Protein AF-A0A378TSX7-F1 (afdb_monomer)

Organism: Moraxella lacunata (NCBI:txid477)

pLDDT: mean 91.49, std 8.48, range [46.19, 98.25]

Mean predicted aligned error: 4.02 Å

Foldseek 3Di:
DVLVVLLVVLVVLLVLFLAQPQPVHPDDFPQDLADEDDQVCLVCQQPDPQQVVLLVVLLVQQLVCCCVPPVVVSVCLVVLLVVLVVCVVVCLVVNQVSCVVVVHDNCLSVVVSSLSSSVSSSSSVVVDPGQCVSVSCSSRRSRNWRFRHFDDPPDSRRTHTYID

Structure (mmCIF, N/CA/C/O backbone):
data_AF-A0A378TSX7-F1
#
_entry.id   AF-A0A378TSX7-F1
#
loop_
_atom_site.group_PDB
_atom_site.id
_atom_site.type_symbol
_atom_site.label_atom_id
_atom_site.label_alt_id
_atom_site.label_comp_id
_atom_site.label_asym_id
_atom_site.label_entity_id
_atom_site.label_seq_id
_atom_site.pdbx_PDB_ins_code
_atom_site.Cartn_x
_atom_site.Cartn_y
_atom_site.Cartn_z
_atom_site.occupancy
_atom_site.B_iso_or_equiv
_atom_site.auth_seq_id
_atom_site.auth_comp_id
_atom_site.auth_asym_id
_atom_site.auth_atom_id
_atom_site.pdbx_PDB_model_num
ATOM 1 N N . MET A 1 1 ? -6.379 -5.421 25.976 1.00 46.19 1 MET A N 1
ATOM 2 C CA . MET A 1 1 ? -5.853 -6.709 25.459 1.00 46.19 1 MET A CA 1
ATOM 3 C C . MET A 1 1 ? -6.324 -7.044 24.040 1.00 46.19 1 MET A C 1
ATOM 5 O O . MET A 1 1 ? -5.485 -7.467 23.262 1.00 46.19 1 MET A O 1
ATOM 9 N N . GLN A 1 2 ? -7.597 -6.843 23.654 1.00 53.62 2 GLN A N 1
ATOM 10 C CA . GLN A 1 2 ? -8.052 -7.145 22.277 1.00 53.62 2 GLN A CA 1
ATOM 11 C C . GLN A 1 2 ? -7.382 -6.284 21.188 1.00 53.62 2 GLN A C 1
ATOM 13 O O . GLN A 1 2 ? -7.037 -6.818 20.140 1.00 53.62 2 GLN A O 1
ATOM 18 N N . ASN A 1 3 ? -7.139 -4.993 21.446 1.00 60.94 3 ASN A N 1
ATOM 19 C CA . ASN A 1 3 ? -6.567 -4.085 20.443 1.00 60.94 3 ASN A CA 1
ATOM 20 C C . ASN A 1 3 ? -5.101 -4.417 20.106 1.00 60.94 3 ASN A C 1
ATOM 22 O O . ASN A 1 3 ? -4.738 -4.514 18.945 1.00 60.94 3 ASN A O 1
ATOM 26 N N . THR A 1 4 ? -4.281 -4.719 21.117 1.00 63.66 4 THR A N 1
ATOM 27 C CA . THR A 1 4 ? -2.860 -5.069 20.940 1.00 63.66 4 THR A CA 1
ATOM 28 C C . THR A 1 4 ? -2.663 -6.334 20.101 1.00 63.66 4 THR A C 1
ATOM 30 O O . THR A 1 4 ? -1.772 -6.381 19.261 1.00 63.66 4 THR A O 1
ATOM 33 N N . LYS A 1 5 ? -3.516 -7.353 20.289 1.00 73.25 5 LYS A N 1
ATOM 34 C CA . LYS A 1 5 ? -3.454 -8.590 19.498 1.00 73.25 5 LYS A CA 1
ATOM 35 C C . LYS A 1 5 ? -3.846 -8.351 18.037 1.00 73.25 5 LYS A C 1
ATOM 37 O O . LYS A 1 5 ? -3.243 -8.937 17.150 1.00 73.25 5 LYS A O 1
ATOM 42 N N . LEU A 1 6 ? -4.833 -7.487 17.789 1.00 77.56 6 LEU A N 1
ATOM 43 C CA . LEU A 1 6 ? -5.222 -7.104 16.433 1.00 77.56 6 LEU A CA 1
ATOM 44 C C . LEU A 1 6 ? -4.101 -6.333 15.726 1.00 77.56 6 LEU A C 1
ATOM 46 O O . LEU A 1 6 ? -3.744 -6.695 14.612 1.00 77.56 6 LEU A O 1
ATOM 50 N N . CYS A 1 7 ? -3.518 -5.328 16.387 1.00 78.06 7 CYS A N 1
ATOM 51 C CA . CYS A 1 7 ? -2.396 -4.562 15.842 1.00 78.06 7 CYS A CA 1
ATOM 52 C C . CYS A 1 7 ? -1.207 -5.467 15.484 1.00 78.06 7 CYS A C 1
ATOM 54 O O . CYS A 1 7 ? -0.638 -5.319 14.407 1.00 78.06 7 CYS A O 1
ATOM 56 N N . GLN A 1 8 ? -0.884 -6.448 16.335 1.00 79.94 8 GLN A N 1
ATOM 57 C CA . GLN A 1 8 ? 0.177 -7.414 16.043 1.00 79.94 8 GLN A CA 1
ATOM 58 C C . GLN A 1 8 ? -0.141 -8.272 14.811 1.00 79.94 8 GLN A C 1
ATOM 60 O O . GLN A 1 8 ? 0.711 -8.420 13.942 1.00 79.94 8 GLN A O 1
ATOM 65 N N . ASN A 1 9 ? -1.374 -8.775 14.692 1.00 89.31 9 ASN A N 1
ATOM 66 C CA . ASN A 1 9 ? -1.771 -9.576 13.533 1.00 89.31 9 ASN A CA 1
ATOM 67 C C . ASN A 1 9 ? -1.617 -8.801 12.211 1.00 89.31 9 ASN A C 1
ATOM 69 O O . ASN A 1 9 ? -1.229 -9.388 11.208 1.00 89.31 9 ASN A O 1
ATOM 73 N N . ILE A 1 10 ? -1.893 -7.490 12.209 1.00 91.94 10 ILE A N 1
ATOM 74 C CA . ILE A 1 10 ? -1.730 -6.653 11.009 1.00 91.94 10 ILE A CA 1
ATOM 75 C C . ILE A 1 10 ? -0.258 -6.612 10.579 1.00 91.94 10 ILE A C 1
ATOM 77 O O . ILE A 1 10 ? 0.037 -6.759 9.394 1.00 91.94 10 ILE A O 1
ATOM 81 N N . PHE A 1 11 ? 0.671 -6.454 11.525 1.00 93.75 11 PHE A N 1
ATOM 82 C CA . PHE A 1 11 ? 2.103 -6.483 11.221 1.00 93.75 11 PHE A CA 1
ATOM 83 C C . PHE A 1 11 ? 2.562 -7.856 10.732 1.00 93.75 11 PHE A C 1
ATOM 85 O O . PHE A 1 11 ? 3.280 -7.928 9.737 1.00 93.75 11 PHE A O 1
ATOM 92 N N . ASP A 1 12 ? 2.098 -8.935 11.363 1.00 92.31 12 ASP A N 1
ATOM 93 C CA . ASP A 1 12 ? 2.403 -10.299 10.923 1.00 92.31 12 ASP A CA 1
ATOM 94 C C . ASP A 1 12 ? 1.924 -10.542 9.479 1.00 92.31 12 ASP A C 1
ATOM 96 O O . ASP A 1 12 ? 2.562 -11.274 8.722 1.00 92.31 12 ASP A O 1
ATOM 100 N N . ASP A 1 13 ? 0.806 -9.937 9.075 1.00 93.44 13 ASP A N 1
ATOM 101 C CA . ASP A 1 13 ? 0.291 -10.039 7.710 1.00 93.44 13 ASP A CA 1
ATOM 102 C C . ASP A 1 13 ? 1.100 -9.204 6.711 1.00 93.44 13 ASP A C 1
ATOM 104 O O . ASP A 1 13 ? 1.388 -9.695 5.618 1.00 93.44 13 ASP A O 1
ATOM 108 N N . ILE A 1 14 ? 1.546 -8.001 7.093 1.00 94.31 14 ILE A N 1
ATOM 109 C CA . ILE A 1 14 ? 2.460 -7.182 6.277 1.00 94.31 14 ILE A CA 1
ATOM 110 C C . ILE A 1 14 ? 3.795 -7.909 6.052 1.00 94.31 14 ILE A C 1
ATOM 112 O O . ILE A 1 14 ? 4.301 -7.932 4.931 1.00 94.31 14 ILE A O 1
ATOM 116 N N . GLN A 1 15 ? 4.347 -8.572 7.074 1.00 92.75 15 GLN A N 1
ATOM 117 C CA . GLN A 1 15 ? 5.618 -9.310 6.964 1.00 92.75 15 GLN A CA 1
ATOM 118 C C . GLN A 1 15 ? 5.578 -10.470 5.967 1.00 92.75 15 GLN A C 1
ATOM 120 O O . GLN A 1 15 ? 6.613 -10.856 5.426 1.00 92.75 15 GLN A O 1
ATOM 125 N N . LYS A 1 16 ? 4.398 -11.049 5.727 1.00 94.44 16 LYS A N 1
ATOM 126 C CA . LYS A 1 16 ? 4.227 -12.168 4.788 1.00 94.44 16 LYS A CA 1
ATOM 127 C C . LYS A 1 16 ? 4.156 -11.712 3.332 1.00 94.44 16 LYS A C 1
ATOM 129 O O . LYS A 1 16 ? 4.150 -12.565 2.441 1.00 94.44 16 LYS A O 1
ATOM 134 N N . ILE A 1 17 ? 4.057 -10.407 3.075 1.00 96.69 17 ILE A N 1
ATOM 135 C CA . ILE A 1 17 ? 3.932 -9.886 1.718 1.00 96.69 17 ILE A CA 1
ATOM 136 C C . ILE A 1 17 ? 5.213 -10.182 0.933 1.00 96.69 17 ILE A C 1
ATOM 138 O O . ILE A 1 17 ? 6.311 -9.751 1.280 1.00 96.69 17 ILE A O 1
ATOM 142 N N . ALA A 1 18 ? 5.057 -10.886 -0.187 1.00 96.00 18 ALA A N 1
ATOM 143 C CA . ALA A 1 18 ? 6.113 -11.062 -1.175 1.00 96.00 18 ALA A CA 1
ATOM 144 C C . ALA A 1 18 ? 6.119 -9.866 -2.140 1.00 96.00 18 ALA A C 1
ATOM 146 O O . ALA A 1 18 ? 5.664 -9.986 -3.283 1.00 96.00 18 ALA A O 1
ATOM 147 N N . PHE A 1 19 ? 6.590 -8.713 -1.654 1.00 97.19 19 PHE A N 1
ATOM 148 C CA . PHE A 1 19 ? 6.540 -7.437 -2.372 1.00 97.19 19 PHE A CA 1
ATOM 149 C C . PHE A 1 19 ? 7.065 -7.564 -3.804 1.00 97.19 19 PHE A C 1
ATOM 151 O O . PHE A 1 19 ? 8.127 -8.140 -4.043 1.00 97.19 19 PHE A O 1
ATOM 158 N N . PHE A 1 20 ? 6.286 -7.041 -4.754 1.00 97.31 20 PHE A N 1
ATOM 159 C CA . PHE A 1 20 ? 6.649 -6.894 -6.171 1.00 97.31 20 PHE A CA 1
ATOM 160 C C . PHE A 1 20 ? 7.007 -8.194 -6.904 1.00 97.31 20 PHE A C 1
ATOM 162 O O . PHE A 1 20 ? 7.478 -8.183 -8.045 1.00 97.31 20 PHE A O 1
ATOM 169 N N . LYS A 1 21 ? 6.774 -9.357 -6.281 1.00 96.12 21 LYS A N 1
ATOM 170 C CA . LYS A 1 21 ? 7.114 -10.666 -6.846 1.00 96.12 21 LYS A CA 1
ATOM 171 C C . LYS A 1 21 ? 6.477 -10.884 -8.216 1.00 96.12 21 LYS A C 1
ATOM 173 O O . LYS A 1 21 ? 7.125 -11.487 -9.076 1.00 96.12 21 LYS A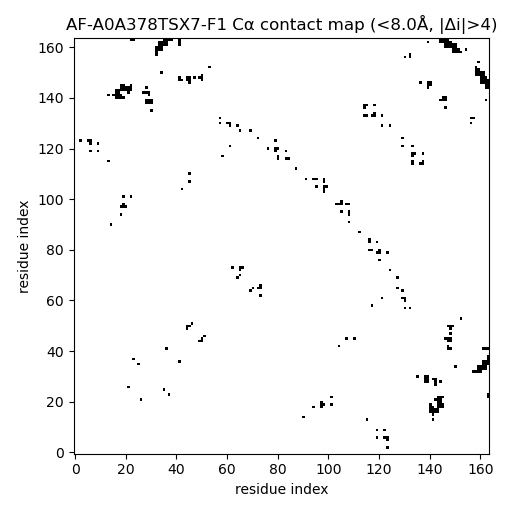 O 1
ATOM 178 N N . GLN A 1 22 ? 5.255 -10.391 -8.406 1.00 95.75 22 GLN A N 1
ATOM 179 C CA . GLN A 1 22 ? 4.475 -10.534 -9.630 1.00 95.75 22 GLN A CA 1
ATOM 180 C C . GLN A 1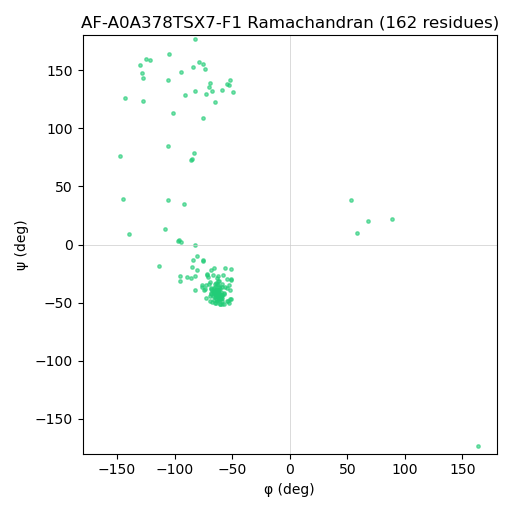 22 ? 4.562 -9.324 -10.561 1.00 95.75 22 GLN A C 1
ATOM 182 O O . GLN A 1 22 ? 3.933 -9.382 -11.618 1.00 95.75 22 GLN A O 1
ATOM 187 N N . CYS A 1 23 ? 5.351 -8.292 -10.234 1.00 92.06 23 CYS A N 1
ATOM 188 C CA . CYS A 1 23 ? 5.571 -7.191 -11.168 1.00 92.06 23 CYS A CA 1
ATOM 189 C C . CYS A 1 23 ? 6.069 -7.725 -12.515 1.00 92.06 23 CYS A C 1
ATOM 191 O O . CYS A 1 23 ? 6.904 -8.645 -12.545 1.00 92.06 23 CYS A O 1
ATOM 193 N N . SER A 1 24 ? 5.538 -7.170 -13.605 1.00 80.56 24 SER A N 1
ATOM 194 C CA . SER A 1 24 ? 5.785 -7.626 -14.986 1.00 80.56 24 SER A CA 1
ATOM 195 C C . SER A 1 24 ? 5.198 -9.004 -15.325 1.00 80.56 24 SER A C 1
ATOM 197 O O . SER A 1 24 ? 5.628 -9.652 -16.282 1.00 80.56 24 SER A O 1
ATOM 199 N N . THR A 1 25 ? 4.217 -9.482 -14.555 1.00 87.06 25 THR A N 1
ATOM 200 C CA . THR A 1 25 ? 3.454 -10.702 -14.860 1.00 87.06 25 THR A CA 1
ATOM 201 C C . THR A 1 25 ? 1.964 -10.394 -14.971 1.00 87.06 25 THR A C 1
ATOM 203 O O . THR A 1 25 ? 1.481 -9.421 -14.411 1.00 87.06 25 THR A O 1
ATOM 206 N N . GLN A 1 26 ? 1.207 -11.255 -15.652 1.00 82.50 26 GLN A N 1
ATOM 207 C CA . GLN A 1 26 ? -0.258 -11.151 -15.738 1.00 82.50 26 GLN A CA 1
ATOM 208 C C . GLN A 1 26 ? -0.955 -12.203 -14.866 1.00 82.50 26 GLN A C 1
ATOM 210 O O . GLN A 1 26 ? -1.937 -12.824 -15.269 1.00 82.50 26 GLN A O 1
ATOM 215 N N . LYS A 1 27 ? -0.404 -12.477 -13.677 1.00 90.06 27 LYS A N 1
ATOM 216 C CA . LYS A 1 27 ? -1.052 -13.390 -12.726 1.00 90.06 27 LYS A CA 1
ATOM 217 C C . LYS A 1 27 ? -2.234 -12.721 -12.046 1.00 90.06 27 LYS A C 1
ATOM 219 O O . LYS A 1 27 ? -2.270 -11.509 -11.897 1.00 90.06 27 LYS A O 1
ATOM 224 N N . GLU A 1 28 ? -3.173 -13.534 -11.589 1.00 91.44 28 GLU A N 1
ATOM 225 C CA . GLU A 1 28 ? -4.373 -13.062 -10.912 1.00 91.44 28 GLU A CA 1
ATOM 226 C C . GLU A 1 28 ? -4.051 -12.245 -9.647 1.00 91.44 28 GLU A C 1
ATOM 228 O O . GLU A 1 28 ? -3.251 -12.664 -8.807 1.00 91.44 28 GLU A O 1
ATOM 233 N N . CYS A 1 29 ? -4.703 -11.088 -9.509 1.00 93.19 29 CYS A N 1
ATOM 234 C CA . CYS A 1 29 ? -4.690 -10.267 -8.301 1.00 93.19 29 CYS A CA 1
ATOM 235 C C . CYS A 1 29 ? -5.905 -10.586 -7.413 1.00 93.19 29 CYS A C 1
ATOM 237 O O . CYS A 1 29 ? -6.983 -10.942 -7.907 1.00 93.19 29 CYS A O 1
ATOM 239 N N . LEU A 1 30 ? -5.743 -10.461 -6.094 1.00 93.06 30 LEU A N 1
ATOM 240 C CA . LEU A 1 30 ? -6.825 -10.615 -5.119 1.00 93.06 30 LEU A CA 1
ATOM 241 C C . LEU A 1 30 ? -7.883 -9.511 -5.268 1.00 93.06 30 LEU A C 1
ATOM 243 O O . LEU A 1 30 ? -9.076 -9.806 -5.206 1.00 93.06 30 LEU A O 1
ATOM 247 N N . TYR A 1 31 ? -7.460 -8.268 -5.513 1.00 93.19 31 TYR A N 1
ATOM 248 C CA . TYR A 1 31 ? -8.363 -7.186 -5.900 1.00 93.19 31 TYR A CA 1
ATOM 249 C C . TYR A 1 31 ? -8.636 -7.254 -7.406 1.00 93.19 31 TYR A C 1
ATOM 251 O O . TYR A 1 31 ? -7.719 -7.446 -8.203 1.00 93.19 31 TYR A O 1
ATOM 259 N N . LYS A 1 32 ? -9.911 -7.163 -7.796 1.00 92.56 32 LYS A N 1
ATOM 260 C CA . LYS A 1 32 ? -10.339 -7.464 -9.170 1.00 92.56 32 LYS A CA 1
ATOM 261 C C . LYS A 1 32 ? -10.441 -6.245 -10.067 1.00 92.56 32 LYS A C 1
ATOM 263 O O . LYS A 1 32 ? -10.288 -6.400 -11.275 1.00 92.56 32 LYS A O 1
ATOM 268 N N . ASN A 1 33 ? -10.686 -5.066 -9.501 1.00 93.56 33 ASN A N 1
ATOM 269 C CA . ASN A 1 33 ? -10.869 -3.861 -10.293 1.00 93.56 33 ASN A CA 1
ATOM 270 C C . ASN A 1 33 ? -9.517 -3.206 -10.599 1.00 93.56 33 ASN A C 1
ATOM 272 O O . ASN A 1 33 ? -9.113 -2.216 -9.997 1.00 93.56 33 ASN A O 1
ATOM 276 N N . ILE A 1 34 ? -8.763 -3.847 -11.488 1.00 94.50 34 ILE A N 1
ATOM 277 C CA . ILE A 1 34 ? -7.376 -3.496 -11.784 1.00 94.50 34 ILE A CA 1
ATOM 278 C C . ILE A 1 34 ? -7.132 -3.356 -13.284 1.00 94.50 34 ILE A C 1
ATOM 280 O O . ILE A 1 34 ? -7.781 -4.013 -14.101 1.00 94.50 34 ILE A O 1
ATOM 284 N N . ARG A 1 35 ? -6.120 -2.564 -13.638 1.00 94.75 35 ARG A N 1
ATOM 285 C CA . ARG A 1 35 ? -5.544 -2.515 -14.984 1.00 94.75 35 ARG A CA 1
ATOM 286 C C . ARG A 1 35 ? -4.035 -2.707 -14.906 1.00 94.75 35 ARG A C 1
ATOM 288 O O . ARG A 1 35 ? -3.348 -1.942 -14.240 1.00 94.75 35 ARG A O 1
ATOM 295 N N . TYR A 1 36 ? -3.520 -3.714 -15.609 1.00 95.62 36 TYR A N 1
ATOM 296 C CA . TYR A 1 36 ? -2.076 -3.904 -15.746 1.00 95.62 36 TYR A CA 1
ATOM 297 C C . TYR A 1 36 ? -1.488 -2.807 -16.626 1.00 95.62 36 TYR A C 1
ATOM 299 O O . TYR A 1 36 ? -2.039 -2.495 -17.688 1.00 95.62 36 TYR A O 1
ATOM 307 N N . VAL A 1 37 ? -0.360 -2.257 -16.198 1.00 95.56 37 VAL A N 1
ATOM 308 C CA . VAL A 1 37 ? 0.394 -1.255 -16.949 1.00 95.56 37 VAL A CA 1
ATOM 309 C C . VAL A 1 37 ? 1.837 -1.705 -17.147 1.00 95.56 37 VAL A C 1
ATOM 311 O O . VAL A 1 37 ? 2.325 -2.598 -16.457 1.00 95.56 37 VAL A O 1
ATOM 314 N N . ASP A 1 38 ? 2.511 -1.125 -18.135 1.00 95.56 38 ASP A N 1
ATOM 315 C CA . ASP A 1 38 ? 3.946 -1.321 -18.319 1.00 95.56 38 ASP A CA 1
ATOM 316 C C . ASP A 1 38 ? 4.757 -0.396 -17.397 1.00 95.56 38 ASP A C 1
ATOM 318 O O . ASP A 1 38 ? 4.209 0.415 -16.645 1.00 95.56 38 ASP A O 1
ATOM 322 N N . TYR A 1 39 ? 6.081 -0.545 -17.444 1.00 95.19 39 TYR A N 1
ATOM 323 C CA . TYR A 1 39 ? 6.995 0.235 -16.614 1.00 95.19 39 TYR A CA 1
ATOM 324 C C . TYR A 1 39 ? 6.887 1.743 -16.901 1.00 95.19 39 TYR A C 1
ATOM 326 O O . TYR A 1 39 ? 6.861 2.538 -15.966 1.00 95.19 39 TYR A O 1
ATOM 334 N N . ASP A 1 40 ? 6.774 2.140 -18.173 1.00 94.88 40 ASP A N 1
ATOM 335 C CA . ASP A 1 40 ? 6.745 3.550 -18.580 1.00 94.88 40 ASP A CA 1
ATOM 336 C C . ASP A 1 40 ? 5.497 4.275 -18.064 1.00 94.88 40 ASP A C 1
ATOM 338 O O . ASP A 1 40 ? 5.552 5.459 -17.720 1.00 94.88 40 ASP A O 1
ATOM 342 N N . ILE A 1 41 ? 4.353 3.587 -18.044 1.00 95.50 41 ILE A N 1
ATOM 343 C CA . ILE A 1 41 ? 3.124 4.111 -17.448 1.00 95.50 41 ILE A CA 1
ATOM 344 C C . ILE A 1 41 ? 3.249 4.107 -15.924 1.00 95.50 41 ILE A C 1
ATOM 346 O O . ILE A 1 41 ? 2.955 5.128 -15.308 1.00 95.50 41 ILE A O 1
ATOM 350 N N . MET A 1 42 ? 3.724 3.013 -15.322 1.00 95.81 42 MET A N 1
ATOM 351 C CA . MET A 1 42 ? 3.920 2.910 -13.871 1.00 95.81 42 MET A CA 1
ATOM 352 C C . MET A 1 42 ? 4.766 4.065 -13.326 1.00 95.81 42 MET A C 1
ATOM 354 O O . MET A 1 42 ? 4.326 4.749 -12.405 1.00 95.81 42 MET A O 1
ATOM 358 N N . GLU A 1 43 ? 5.927 4.332 -13.931 1.00 95.19 43 GLU A N 1
ATOM 359 C CA . GLU A 1 43 ? 6.870 5.368 -13.487 1.00 95.19 43 GLU A CA 1
ATOM 360 C C . GLU A 1 43 ? 6.245 6.773 -13.535 1.00 95.19 43 GLU A C 1
ATOM 362 O O . GLU A 1 43 ? 6.469 7.599 -12.649 1.00 95.19 43 GLU A O 1
ATOM 367 N N . LYS A 1 44 ? 5.398 7.040 -14.537 1.00 94.25 44 LYS A N 1
ATOM 368 C CA . LYS A 1 44 ? 4.669 8.313 -14.659 1.00 94.25 44 LYS A CA 1
ATOM 369 C C . LYS A 1 44 ? 3.500 8.412 -13.686 1.00 94.25 44 LYS A C 1
ATOM 371 O O . LYS A 1 44 ? 3.192 9.505 -13.214 1.00 94.25 44 LYS A O 1
ATOM 376 N N . SER A 1 45 ? 2.817 7.300 -13.434 1.00 95.06 45 SER A N 1
ATOM 377 C CA . SER A 1 45 ? 1.582 7.274 -12.653 1.00 95.06 45 SER A CA 1
ATOM 378 C C . SER A 1 45 ? 1.839 7.268 -11.145 1.00 95.06 45 SER A C 1
ATOM 380 O O . SER A 1 45 ? 1.138 7.991 -10.433 1.00 95.06 45 SER A O 1
ATOM 382 N N . ILE A 1 46 ? 2.862 6.548 -10.664 1.00 95.31 46 ILE A N 1
ATOM 383 C CA . ILE A 1 46 ? 3.124 6.356 -9.225 1.00 95.31 46 ILE A CA 1
ATOM 384 C C . ILE A 1 46 ? 3.419 7.666 -8.486 1.00 95.31 46 ILE A C 1
ATOM 386 O O . ILE A 1 46 ? 3.042 7.822 -7.330 1.00 95.31 46 ILE A O 1
ATOM 390 N N . ASN A 1 47 ? 4.026 8.634 -9.173 1.00 90.75 47 ASN A N 1
ATOM 391 C CA . ASN A 1 47 ? 4.321 9.967 -8.641 1.00 90.75 47 ASN A CA 1
ATOM 392 C C . ASN A 1 47 ? 3.426 11.055 -9.248 1.00 90.75 47 ASN A C 1
ATOM 394 O O . ASN A 1 47 ? 3.728 12.247 -9.165 1.00 90.75 47 ASN A O 1
ATOM 398 N N . SER A 1 48 ? 2.348 10.669 -9.931 1.00 94.44 48 SER A N 1
ATOM 399 C CA . SER A 1 48 ? 1.434 11.649 -10.502 1.00 94.44 48 SER A CA 1
ATOM 400 C C . SER A 1 48 ? 0.674 12.368 -9.387 1.00 94.44 48 SER A C 1
ATOM 402 O O . SER A 1 48 ? 0.162 11.738 -8.460 1.00 94.44 48 SER A O 1
ATOM 404 N N . LEU A 1 49 ? 0.498 13.685 -9.536 1.00 93.88 49 LEU A N 1
ATOM 405 C CA . LEU A 1 49 ? -0.379 14.482 -8.662 1.00 93.88 49 LEU A CA 1
ATOM 406 C C . LEU A 1 49 ? -1.775 13.872 -8.542 1.00 93.88 49 LEU A C 1
ATOM 408 O O . LEU A 1 49 ? -2.468 14.027 -7.546 1.00 93.88 49 LEU A O 1
ATOM 412 N N . ALA A 1 50 ? -2.208 13.206 -9.601 1.00 92.31 50 ALA A N 1
ATOM 413 C CA . ALA A 1 50 ? -3.529 12.650 -9.696 1.00 92.31 50 ALA A CA 1
ATOM 414 C C . ALA A 1 50 ? -3.672 11.389 -8.810 1.00 92.31 50 ALA A C 1
ATOM 416 O O . ALA A 1 50 ? -4.688 11.237 -8.136 1.00 92.31 50 ALA A O 1
ATOM 417 N N . TRP A 1 51 ? -2.643 10.538 -8.728 1.00 94.38 51 TRP A N 1
ATOM 418 C CA . TRP A 1 51 ? -2.575 9.442 -7.752 1.00 94.38 51 TRP A CA 1
ATOM 419 C C . TRP A 1 51 ? -2.403 9.951 -6.314 1.00 94.38 51 TRP A C 1
ATOM 421 O O . TRP A 1 51 ? -3.117 9.507 -5.412 1.00 94.38 51 TRP A O 1
ATOM 431 N N . GLU A 1 52 ? -1.521 10.930 -6.105 1.00 94.31 52 GLU A N 1
ATOM 432 C CA . GLU A 1 52 ? -1.285 11.539 -4.790 1.00 94.31 52 GLU A CA 1
ATOM 433 C C . GLU A 1 52 ? -2.572 12.150 -4.214 1.00 94.31 52 GLU A C 1
ATOM 435 O O . GLU A 1 52 ? -2.995 11.795 -3.113 1.00 94.31 52 GLU A O 1
ATOM 440 N N . ASN A 1 53 ? -3.262 12.989 -4.993 1.00 94.56 53 ASN A N 1
ATOM 441 C CA . ASN A 1 53 ? -4.524 13.604 -4.582 1.00 94.56 53 ASN A CA 1
ATOM 442 C C . ASN A 1 53 ? -5.603 12.559 -4.280 1.00 94.56 53 ASN A C 1
ATOM 444 O O . ASN A 1 53 ? -6.380 12.737 -3.345 1.00 94.56 53 ASN A O 1
ATOM 448 N N . TYR A 1 54 ? -5.656 11.469 -5.050 1.00 94.00 54 TYR A N 1
ATOM 449 C CA . TYR A 1 54 ? -6.654 10.424 -4.841 1.00 94.00 54 TYR A CA 1
ATOM 450 C C . TYR A 1 54 ? -6.429 9.667 -3.529 1.00 94.00 54 TYR A C 1
ATOM 452 O O . TYR A 1 54 ? -7.352 9.527 -2.726 1.00 94.00 54 TYR A O 1
ATOM 460 N N . THR A 1 55 ? -5.200 9.209 -3.272 1.00 95.38 55 THR A N 1
ATOM 461 C CA . THR A 1 55 ? -4.881 8.501 -2.020 1.00 95.38 55 THR A CA 1
ATOM 462 C C . THR A 1 55 ? -5.033 9.412 -0.797 1.00 95.38 55 THR A C 1
ATOM 464 O O . THR A 1 55 ? -5.494 8.956 0.254 1.00 95.38 55 THR A O 1
ATOM 467 N N . LEU A 1 56 ? -4.726 10.708 -0.937 1.00 95.88 56 LEU A N 1
ATOM 468 C CA . LEU A 1 56 ? -4.968 11.715 0.094 1.00 95.88 56 LEU A CA 1
ATOM 469 C C . LEU A 1 56 ? -6.462 11.906 0.374 1.00 95.88 56 LEU A C 1
ATOM 471 O O . LEU A 1 56 ? -6.866 11.921 1.535 1.00 95.88 56 LEU A O 1
ATOM 475 N N . GLU A 1 57 ? -7.297 12.002 -0.660 1.00 94.81 57 GLU A N 1
ATOM 476 C CA . GLU A 1 57 ? -8.746 12.142 -0.491 1.00 94.81 57 GLU A CA 1
ATOM 477 C C . GLU A 1 57 ? -9.356 10.920 0.212 1.00 94.81 57 GLU A C 1
ATOM 479 O O . GLU A 1 57 ? -10.181 11.060 1.113 1.00 94.81 57 GLU A O 1
ATOM 484 N N . GLN A 1 58 ? -8.882 9.713 -0.102 1.00 94.44 58 GLN A N 1
ATOM 485 C CA . GLN A 1 58 ? -9.302 8.485 0.587 1.00 94.44 58 GLN A CA 1
ATOM 486 C C . GLN A 1 58 ? -8.914 8.493 2.078 1.00 94.44 58 GLN A C 1
ATOM 488 O O . GLN A 1 58 ? -9.702 8.089 2.942 1.00 94.44 58 GLN A O 1
ATOM 493 N N . ALA A 1 59 ? -7.726 9.005 2.418 1.00 95.25 59 ALA A N 1
ATOM 494 C CA . ALA A 1 59 ? -7.325 9.213 3.812 1.00 95.25 59 ALA A CA 1
ATOM 495 C C . ALA A 1 59 ? -8.186 10.286 4.509 1.00 95.25 59 ALA A C 1
ATOM 497 O O . ALA A 1 59 ? -8.605 10.100 5.660 1.00 95.25 59 ALA A O 1
ATOM 498 N N . ASN A 1 60 ? -8.515 11.374 3.806 1.00 95.31 60 ASN A N 1
ATOM 499 C CA . ASN A 1 60 ? -9.392 12.433 4.306 1.00 95.31 60 ASN A CA 1
ATOM 500 C C . ASN A 1 60 ? -10.791 11.896 4.617 1.00 95.31 60 ASN A C 1
ATOM 502 O O . ASN A 1 60 ? -11.291 12.132 5.713 1.00 95.31 60 ASN A O 1
ATOM 506 N N . GLN A 1 61 ? -11.388 11.099 3.731 1.00 93.50 61 GLN A N 1
ATOM 507 C CA . GLN A 1 61 ? -12.700 10.484 3.965 1.00 93.50 61 GLN A CA 1
ATOM 508 C C . GLN A 1 61 ? -12.706 9.586 5.207 1.00 93.50 61 GLN A C 1
ATOM 510 O O . GLN A 1 61 ? -13.640 9.628 6.014 1.00 93.50 61 GLN A O 1
ATOM 515 N N . MET A 1 62 ? -11.640 8.805 5.406 1.00 93.25 62 MET A N 1
ATOM 516 C CA . MET A 1 62 ? -11.484 7.975 6.599 1.00 93.25 62 MET A CA 1
ATOM 517 C C . MET A 1 62 ? -11.401 8.821 7.878 1.00 93.25 62 MET A C 1
ATOM 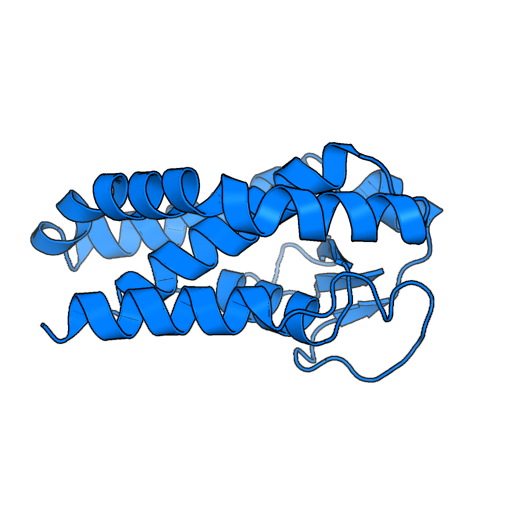519 O O . MET A 1 62 ? -12.108 8.545 8.853 1.00 93.25 62 MET A O 1
ATOM 523 N N . SER A 1 63 ? -10.563 9.861 7.879 1.00 93.06 63 SER A N 1
ATOM 524 C CA . SER A 1 63 ? -10.401 10.747 9.038 1.00 93.06 63 SER A CA 1
ATOM 525 C C . SER A 1 63 ? -11.666 11.562 9.333 1.00 93.06 63 SER A C 1
ATOM 527 O O . SER A 1 63 ? -12.079 11.656 10.489 1.00 93.06 63 SER A O 1
ATOM 52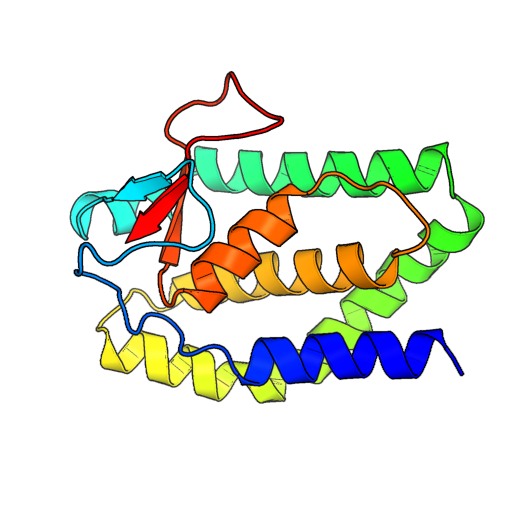9 N N . GLU A 1 64 ? -12.350 12.071 8.305 1.00 93.19 64 GLU A N 1
ATOM 530 C CA . GLU A 1 64 ? -13.590 12.832 8.439 1.00 93.19 64 GLU A CA 1
ATOM 531 C C . GLU A 1 64 ? -14.722 11.960 9.002 1.00 93.19 64 GLU A C 1
ATOM 533 O O . GLU A 1 64 ? -15.461 12.396 9.894 1.00 93.19 64 GLU A O 1
ATOM 538 N N . TYR A 1 65 ? -14.836 10.708 8.539 1.00 92.31 65 TYR A N 1
ATOM 539 C CA . TYR A 1 65 ? -15.783 9.748 9.105 1.00 92.31 65 TYR A CA 1
ATOM 540 C C . TYR A 1 65 ? -15.539 9.561 10.605 1.00 92.31 65 TYR A C 1
ATOM 542 O O . TYR A 1 65 ? -16.472 9.685 11.406 1.00 92.31 65 TYR A O 1
ATOM 550 N N . LEU A 1 66 ? -14.291 9.286 11.000 1.00 91.75 66 LEU A N 1
ATOM 551 C CA . LEU A 1 66 ? -13.934 9.059 12.401 1.00 91.75 66 LEU A CA 1
ATOM 552 C C . LEU A 1 66 ? -14.186 10.305 13.249 1.00 91.75 66 LEU A C 1
ATOM 554 O O . LEU A 1 66 ? -14.791 10.199 14.313 1.00 91.75 66 LEU A O 1
ATOM 558 N N . PHE A 1 67 ? -13.823 11.488 12.761 1.00 91.25 67 PHE A N 1
ATOM 559 C CA . PHE A 1 67 ? -14.085 12.743 13.457 1.00 91.25 67 PHE A CA 1
ATOM 560 C C . PHE A 1 67 ? -15.588 12.967 13.697 1.00 91.25 67 PHE A C 1
ATOM 562 O O . PHE A 1 67 ? -16.007 13.288 14.809 1.00 91.25 67 PHE A O 1
ATOM 569 N N . LYS A 1 68 ? -16.432 12.738 12.680 1.00 91.31 68 LYS A N 1
ATOM 570 C CA . LYS A 1 68 ? -17.886 12.971 12.771 1.00 91.31 68 LYS A CA 1
ATOM 571 C C . LYS A 1 68 ? -18.637 11.897 13.561 1.00 91.31 68 LYS A C 1
ATOM 573 O O . LYS A 1 68 ? -19.660 12.202 14.175 1.00 91.31 68 LYS A O 1
ATOM 578 N N . LYS A 1 69 ? -18.210 10.632 13.487 1.00 89.44 69 LYS A N 1
ATOM 579 C CA . LYS A 1 69 ? -18.981 9.471 13.987 1.00 89.44 69 LYS A CA 1
ATOM 580 C C . LYS A 1 69 ? -18.343 8.759 15.175 1.00 89.44 69 LYS A C 1
ATOM 582 O O . LYS A 1 69 ? -19.040 8.030 15.875 1.00 89.44 69 LYS A O 1
ATOM 587 N N . ALA A 1 70 ? -17.056 8.975 15.410 1.00 86.62 70 ALA A N 1
ATOM 588 C CA . ALA A 1 70 ? -16.252 8.245 16.383 1.00 86.62 70 ALA A CA 1
ATOM 589 C C . ALA A 1 70 ? -15.197 9.148 17.045 1.00 86.62 70 ALA A C 1
ATOM 591 O O . ALA A 1 70 ? -14.070 8.720 17.276 1.00 86.62 70 ALA A O 1
ATOM 592 N N . ASN A 1 71 ? -15.549 10.403 17.349 1.00 85.56 71 ASN A N 1
ATOM 593 C CA . ASN A 1 71 ? -14.592 11.432 17.777 1.00 85.56 71 ASN A CA 1
ATOM 594 C C . ASN A 1 71 ? -13.703 11.012 18.966 1.00 85.56 71 ASN A C 1
ATOM 596 O O . ASN A 1 71 ? -12.536 11.378 19.023 1.00 85.56 71 ASN A O 1
ATOM 600 N N . GLN A 1 72 ? -14.237 10.227 19.910 1.00 85.12 72 GLN A N 1
ATOM 601 C CA . GLN A 1 72 ? -13.446 9.699 21.028 1.00 85.12 72 GLN A CA 1
ATOM 602 C C . GLN A 1 72 ? -12.325 8.767 20.548 1.00 85.12 72 GLN A C 1
ATOM 604 O O . GLN A 1 72 ? -11.194 8.900 20.999 1.00 85.12 72 GLN A O 1
ATOM 609 N N . ASP A 1 73 ? -12.620 7.874 19.602 1.00 84.12 73 ASP A N 1
ATOM 610 C CA . ASP A 1 73 ? -11.630 6.960 19.030 1.00 84.12 73 ASP A CA 1
ATOM 611 C C . ASP A 1 73 ? -10.665 7.707 18.096 1.00 84.12 73 ASP A C 1
ATOM 613 O O . ASP A 1 73 ? -9.475 7.400 18.068 1.00 84.12 73 ASP A O 1
ATOM 617 N N . PHE A 1 74 ? -11.144 8.724 17.369 1.00 86.69 74 PHE A N 1
ATOM 618 C CA . PHE A 1 74 ? -10.323 9.538 16.465 1.00 86.69 74 PHE A CA 1
ATOM 619 C C . PHE A 1 74 ? -9.095 10.153 17.157 1.00 86.69 74 PHE A C 1
ATOM 621 O O . PHE A 1 74 ? -8.053 10.308 16.524 1.00 86.69 74 PHE A O 1
ATOM 628 N N . GLN A 1 75 ? -9.167 10.430 18.463 1.00 87.69 75 GLN A N 1
ATOM 629 C CA . GLN A 1 75 ? -8.026 10.930 19.242 1.00 87.69 75 GLN A CA 1
ATOM 630 C C . GLN A 1 75 ? -6.810 9.987 19.203 1.00 87.69 75 GLN A C 1
ATOM 632 O O . GLN A 1 75 ? -5.678 10.456 19.289 1.00 87.69 75 GLN A O 1
ATOM 637 N N . CYS A 1 76 ? -7.022 8.683 18.995 1.00 89.00 76 CYS A N 1
ATOM 638 C CA . CYS A 1 76 ? -5.961 7.682 18.874 1.00 89.00 76 CYS A CA 1
ATOM 639 C C . CYS A 1 76 ? -5.338 7.599 17.469 1.00 89.00 76 CYS A C 1
ATOM 641 O O . CYS A 1 76 ? -4.443 6.784 17.253 1.00 89.00 76 CYS A O 1
ATOM 643 N N . TRP A 1 77 ? -5.789 8.399 16.493 1.00 91.44 77 TRP A N 1
ATOM 644 C CA . TRP A 1 77 ? -5.254 8.369 15.125 1.00 91.44 77 TRP A CA 1
ATOM 645 C C . TRP A 1 77 ? -3.734 8.561 15.101 1.00 91.44 77 TRP A C 1
ATOM 647 O O . TRP A 1 77 ? -3.011 7.778 14.483 1.00 91.44 77 TRP A O 1
ATOM 657 N N . ASN A 1 78 ? -3.251 9.583 15.814 1.00 91.56 78 ASN A N 1
ATOM 658 C CA . ASN A 1 78 ? -1.827 9.897 15.881 1.00 91.56 78 ASN A CA 1
ATOM 659 C C . ASN A 1 78 ? -1.031 8.782 16.562 1.00 91.56 78 ASN A C 1
ATOM 661 O O . ASN A 1 78 ? 0.063 8.464 16.103 1.00 91.56 78 ASN A O 1
ATOM 665 N N . ASP A 1 79 ? -1.597 8.139 17.586 1.00 93.12 79 ASP A N 1
ATOM 666 C CA . ASP A 1 79 ? -0.953 7.017 18.274 1.00 93.12 79 ASP A CA 1
ATOM 667 C C . ASP A 1 79 ? -0.773 5.818 17.331 1.00 93.12 79 ASP A C 1
ATOM 669 O O . ASP A 1 79 ? 0.288 5.189 17.311 1.00 93.12 79 ASP A O 1
ATOM 673 N N . TYR A 1 80 ? -1.778 5.507 16.503 1.00 93.38 80 TYR A N 1
ATOM 674 C CA . TYR A 1 80 ? -1.663 4.439 15.507 1.00 93.38 80 TYR A CA 1
ATOM 675 C C . TYR A 1 80 ? -0.675 4.788 14.394 1.00 93.38 80 TYR A C 1
ATOM 677 O O . TYR A 1 80 ? 0.130 3.935 14.017 1.00 93.38 80 TYR A O 1
ATOM 685 N N . ALA A 1 81 ? -0.692 6.029 13.903 1.00 93.38 81 ALA A N 1
ATOM 686 C CA . ALA A 1 8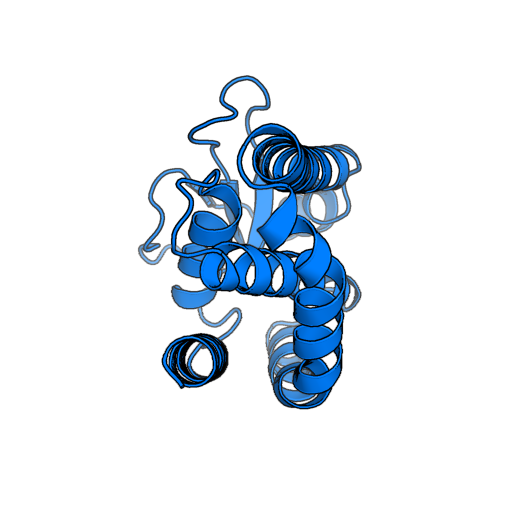1 ? 0.277 6.494 12.916 1.00 93.38 81 ALA A CA 1
ATOM 687 C C . ALA A 1 81 ? 1.715 6.383 13.451 1.00 93.38 81 ALA A C 1
ATOM 689 O O . ALA A 1 81 ? 2.597 5.870 12.762 1.00 93.38 81 ALA A O 1
ATOM 690 N N . GLU A 1 82 ? 1.944 6.791 14.699 1.00 94.12 82 GLU A N 1
ATOM 691 C CA . GLU A 1 82 ? 3.257 6.712 15.342 1.00 94.12 82 GLU A CA 1
ATOM 692 C C . GLU A 1 82 ? 3.693 5.269 15.610 1.00 94.12 82 GLU A C 1
ATOM 694 O O . GLU A 1 82 ? 4.852 4.907 15.394 1.00 94.12 82 GLU A O 1
ATOM 699 N N . THR A 1 83 ? 2.748 4.411 16.003 1.00 94.12 83 THR A N 1
ATOM 700 C CA . THR A 1 83 ? 2.998 2.975 16.165 1.00 94.12 83 THR A CA 1
ATOM 701 C C . THR A 1 83 ? 3.459 2.353 14.850 1.00 94.12 83 THR A C 1
ATOM 703 O O . THR A 1 83 ? 4.460 1.639 14.833 1.00 94.12 83 THR A O 1
ATOM 706 N N . PHE A 1 84 ? 2.775 2.643 13.737 1.00 95.19 84 PHE A N 1
ATOM 707 C CA . PHE A 1 84 ? 3.186 2.145 12.426 1.00 95.19 84 PHE A CA 1
ATOM 708 C C . PHE A 1 84 ? 4.573 2.661 12.033 1.00 95.19 84 PHE A C 1
ATOM 710 O O . PHE A 1 84 ? 5.428 1.861 11.657 1.00 95.19 84 PHE A O 1
ATOM 717 N N . ARG A 1 85 ? 4.836 3.969 12.176 1.00 93.88 85 ARG A N 1
ATOM 718 C CA . ARG A 1 85 ? 6.156 4.556 11.872 1.00 93.88 85 ARG A CA 1
ATOM 719 C C . ARG A 1 85 ? 7.277 3.903 12.673 1.00 93.88 85 ARG A C 1
ATOM 721 O O . ARG A 1 85 ? 8.317 3.584 12.109 1.00 93.88 85 ARG A O 1
ATOM 728 N N . SER A 1 86 ? 7.044 3.643 13.957 1.00 93.25 86 SER A N 1
ATOM 729 C CA . SER A 1 86 ? 8.014 2.963 14.821 1.00 93.25 86 SER A CA 1
ATOM 730 C C . SER A 1 86 ? 8.305 1.530 14.362 1.00 93.25 86 SER A C 1
ATOM 732 O O . SER A 1 86 ? 9.430 1.054 14.493 1.00 93.25 86 SER A O 1
ATOM 734 N N .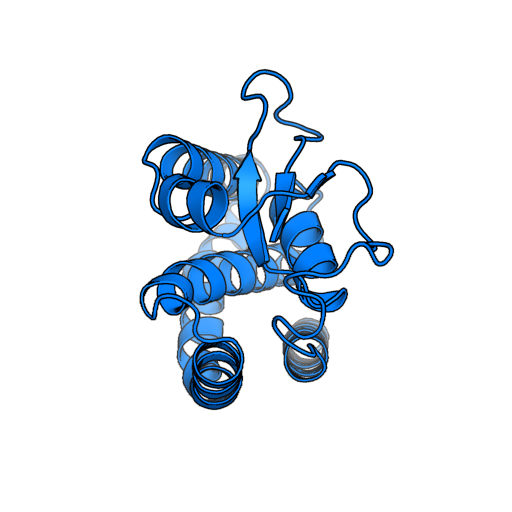 GLN A 1 87 ? 7.307 0.836 13.808 1.00 93.69 87 GLN A N 1
ATOM 735 C CA . GLN A 1 87 ? 7.457 -0.526 13.284 1.00 93.69 87 GLN A CA 1
ATOM 736 C C . GLN A 1 87 ? 7.983 -0.565 11.844 1.00 93.69 87 GLN A C 1
ATOM 738 O O . GLN A 1 87 ? 8.528 -1.588 11.427 1.00 93.69 87 GLN A O 1
ATOM 743 N N . TRP A 1 88 ? 7.880 0.538 11.094 1.00 94.25 88 TRP A N 1
ATOM 744 C CA . TRP A 1 88 ? 8.303 0.622 9.696 1.00 94.25 88 TRP A CA 1
ATOM 745 C C . TRP A 1 88 ? 9.754 0.192 9.481 1.00 94.25 88 TRP A C 1
ATOM 747 O O . TRP A 1 88 ? 10.032 -0.521 8.523 1.00 94.25 88 TRP A O 1
ATOM 757 N N . ALA A 1 89 ? 10.651 0.512 10.417 1.00 92.25 89 ALA A N 1
ATOM 758 C CA . ALA A 1 89 ? 12.061 0.118 10.364 1.00 92.25 89 ALA A CA 1
ATOM 759 C C . ALA A 1 89 ? 12.280 -1.408 10.249 1.00 92.25 89 ALA A C 1
ATOM 761 O O . ALA A 1 89 ? 13.343 -1.851 9.819 1.00 92.25 89 ALA A O 1
ATOM 762 N N . THR A 1 90 ? 11.288 -2.227 10.620 1.00 92.81 90 THR A N 1
ATOM 763 C CA . THR A 1 90 ? 11.342 -3.689 10.455 1.00 92.81 90 THR A CA 1
ATOM 764 C C . THR A 1 90 ? 10.957 -4.151 9.047 1.00 92.81 90 THR A C 1
ATOM 766 O O . THR A 1 90 ? 11.435 -5.189 8.594 1.00 92.81 90 THR A O 1
ATOM 769 N N . PHE A 1 91 ? 10.124 -3.382 8.340 1.00 93.38 91 PHE A N 1
ATOM 770 C CA . PHE A 1 91 ? 9.648 -3.694 6.987 1.00 93.38 91 PHE A CA 1
ATOM 771 C C . PHE A 1 91 ? 10.486 -3.006 5.911 1.00 93.38 91 PHE A C 1
ATOM 773 O O . PHE A 1 91 ? 10.678 -3.564 4.833 1.00 93.38 91 PHE A O 1
ATOM 780 N N . GLU A 1 92 ? 11.018 -1.822 6.212 1.00 95.50 92 GLU A N 1
ATOM 781 C CA . GLU A 1 92 ? 11.772 -0.985 5.283 1.00 95.50 92 GLU A CA 1
ATOM 782 C C . GLU A 1 92 ? 12.904 -1.745 4.570 1.00 95.50 92 GLU A C 1
ATOM 784 O O . GLU A 1 92 ? 12.948 -1.684 3.341 1.00 95.50 92 GLU A O 1
ATOM 789 N N . PRO A 1 93 ? 13.760 -2.550 5.240 1.00 96.69 93 PRO A N 1
ATOM 790 C CA . PRO A 1 93 ? 14.802 -3.304 4.541 1.00 96.69 93 PRO A CA 1
ATOM 791 C C . PRO A 1 93 ? 14.250 -4.352 3.563 1.00 96.69 93 PRO A C 1
ATOM 793 O O . PRO A 1 93 ? 14.858 -4.601 2.522 1.00 96.69 93 PRO A O 1
ATOM 796 N N . ILE A 1 94 ? 13.098 -4.957 3.877 1.0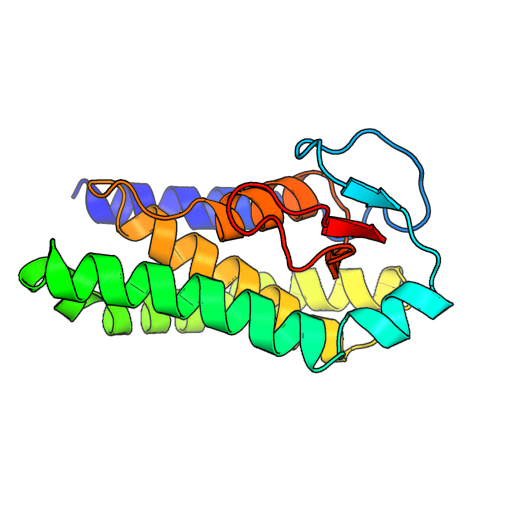0 96.06 94 ILE A N 1
ATOM 797 C CA . ILE A 1 94 ? 12.439 -5.969 3.035 1.00 96.06 94 ILE A CA 1
ATOM 798 C C . ILE A 1 94 ? 11.892 -5.304 1.770 1.00 96.06 94 ILE A C 1
ATOM 800 O O . ILE A 1 94 ? 12.156 -5.771 0.661 1.00 96.06 94 ILE A O 1
ATOM 804 N N . VAL A 1 95 ? 11.174 -4.189 1.933 1.00 97.56 95 VAL A N 1
ATOM 805 C CA . VAL A 1 95 ? 10.635 -3.404 0.813 1.00 97.56 95 VAL A CA 1
ATOM 806 C C . VAL A 1 95 ? 11.779 -2.853 -0.042 1.00 97.56 95 VAL A C 1
ATOM 808 O O . VAL A 1 95 ? 11.740 -2.960 -1.264 1.00 97.56 95 VAL A O 1
ATOM 811 N N . TYR A 1 96 ? 12.840 -2.344 0.589 1.00 97.75 96 TYR A N 1
ATOM 812 C CA . TYR A 1 96 ? 14.014 -1.795 -0.091 1.00 97.75 96 TYR A CA 1
ATOM 813 C C . TYR A 1 96 ? 14.704 -2.837 -0.968 1.00 97.75 96 TYR A C 1
ATOM 815 O O . TYR A 1 96 ? 15.040 -2.565 -2.123 1.00 97.75 96 TYR A O 1
ATOM 823 N N . GLN A 1 97 ? 14.900 -4.044 -0.433 1.00 97.50 97 GLN A N 1
ATOM 824 C CA . GLN A 1 97 ? 15.492 -5.134 -1.195 1.00 97.50 97 GLN A CA 1
ATOM 825 C C . GLN A 1 97 ? 14.589 -5.544 -2.364 1.00 97.50 97 GLN A C 1
ATOM 827 O O . GLN A 1 97 ? 15.088 -5.714 -3.473 1.00 97.50 97 GLN A O 1
ATOM 832 N N . ALA A 1 98 ? 13.270 -5.618 -2.160 1.00 97.25 98 ALA A N 1
ATOM 833 C CA . ALA A 1 98 ? 12.322 -5.940 -3.227 1.00 97.25 98 ALA A CA 1
ATOM 834 C C . ALA A 1 98 ? 12.319 -4.891 -4.357 1.00 97.25 98 ALA A C 1
ATOM 836 O O . ALA A 1 98 ? 12.301 -5.263 -5.531 1.00 97.25 98 ALA A O 1
ATOM 837 N N . ILE A 1 99 ? 12.395 -3.596 -4.019 1.00 97.31 99 ILE A N 1
ATOM 838 C CA . ILE A 1 99 ? 12.549 -2.497 -4.991 1.00 97.31 99 ILE A CA 1
ATOM 839 C C . ILE A 1 99 ? 13.827 -2.700 -5.813 1.00 97.31 99 ILE A C 1
ATOM 841 O O . ILE A 1 99 ? 13.785 -2.662 -7.043 1.00 97.31 99 ILE A O 1
ATOM 845 N N . LYS A 1 100 ? 14.958 -2.979 -5.151 1.00 97.50 100 LYS A N 1
ATOM 846 C CA . LYS A 1 100 ? 16.241 -3.223 -5.828 1.00 97.50 100 LYS A CA 1
ATOM 847 C C . LYS A 1 100 ? 16.214 -4.440 -6.742 1.00 97.50 100 LYS A C 1
ATOM 849 O O . LYS A 1 100 ? 16.647 -4.339 -7.888 1.00 97.50 100 LYS A O 1
ATOM 854 N N . ASP A 1 101 ? 15.700 -5.567 -6.259 1.00 95.81 101 ASP A N 1
ATOM 855 C CA . ASP A 1 101 ? 15.647 -6.825 -7.013 1.00 95.81 101 ASP A CA 1
ATOM 856 C C . ASP A 1 101 ? 14.807 -6.686 -8.289 1.00 95.81 101 ASP A C 1
ATOM 858 O O . ASP A 1 101 ? 15.089 -7.325 -9.306 1.00 95.81 101 ASP A O 1
ATOM 862 N N . LYS A 1 102 ? 13.782 -5.828 -8.247 1.00 94.75 102 LYS A N 1
ATOM 863 C CA . LYS A 1 102 ? 12.899 -5.528 -9.377 1.00 94.75 102 LYS A CA 1
ATOM 864 C C . LYS A 1 102 ? 13.315 -4.308 -10.191 1.00 94.75 102 LYS A C 1
ATOM 866 O O . LYS A 1 102 ? 12.638 -4.007 -11.167 1.00 94.75 102 LYS A O 1
ATOM 871 N N . GLN A 1 103 ? 14.433 -3.665 -9.842 1.00 94.88 103 GLN A N 1
ATOM 872 C CA . GLN A 1 103 ? 14.942 -2.458 -10.508 1.00 94.88 103 GL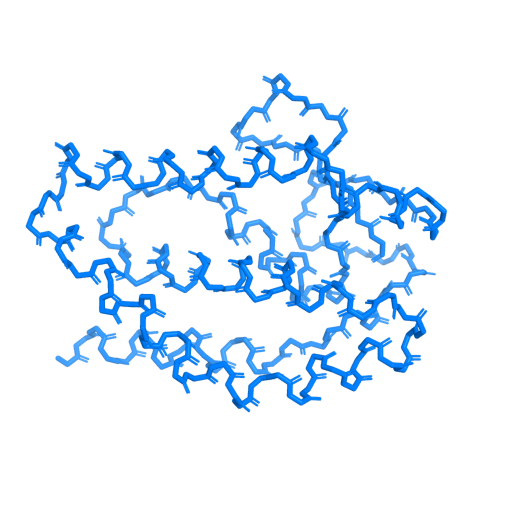N A CA 1
ATOM 873 C C . GLN A 1 103 ? 13.880 -1.350 -10.585 1.00 94.88 103 GLN A C 1
ATOM 875 O O . GLN A 1 103 ? 13.754 -0.655 -11.587 1.00 94.88 103 GLN A O 1
ATOM 880 N N . LEU A 1 104 ? 13.097 -1.219 -9.516 1.00 95.56 104 LEU A N 1
ATOM 881 C CA . LEU A 1 104 ? 12.055 -0.213 -9.385 1.00 95.56 104 LEU A CA 1
ATOM 882 C C . LEU A 1 104 ? 12.640 1.125 -8.887 1.00 95.56 104 LEU A C 1
ATOM 884 O O . LEU A 1 104 ? 13.644 1.120 -8.162 1.00 95.56 104 LEU A O 1
ATOM 888 N N . PRO A 1 105 ? 12.011 2.266 -9.224 1.00 94.81 105 PRO A N 1
ATOM 889 C CA . PRO A 1 105 ? 12.331 3.565 -8.639 1.00 94.81 105 PRO A CA 1
ATOM 890 C C . PRO A 1 105 ? 12.304 3.545 -7.103 1.00 94.81 105 PRO A C 1
ATOM 892 O O . PRO A 1 105 ? 11.434 2.941 -6.479 1.00 94.81 105 PRO A O 1
ATOM 895 N N . ILE A 1 106 ? 13.289 4.185 -6.466 1.00 94.88 106 ILE A N 1
ATOM 896 C CA . ILE A 1 106 ? 13.445 4.119 -5.002 1.00 94.88 106 ILE A CA 1
ATOM 897 C C . ILE A 1 106 ? 12.376 4.912 -4.237 1.00 94.88 106 ILE A C 1
ATOM 899 O O . ILE A 1 106 ? 12.063 4.599 -3.090 1.00 94.88 106 ILE A O 1
ATOM 903 N N . ASP A 1 107 ? 11.809 5.927 -4.875 1.00 92.56 107 ASP A N 1
ATOM 904 C CA . ASP A 1 107 ? 10.733 6.773 -4.359 1.00 92.56 107 ASP A CA 1
ATOM 905 C C . ASP A 1 107 ? 9.409 6.019 -4.153 1.00 92.56 107 ASP A C 1
ATOM 907 O O . ASP A 1 107 ? 8.636 6.417 -3.282 1.00 92.56 107 ASP A O 1
ATOM 911 N N . ILE A 1 108 ? 9.212 4.858 -4.798 1.00 95.75 108 ILE A N 1
ATOM 912 C CA . ILE A 1 108 ? 8.114 3.914 -4.494 1.00 95.75 108 ILE A CA 1
ATOM 913 C C . ILE A 1 108 ? 8.044 3.579 -2.999 1.00 95.75 108 ILE A C 1
ATOM 915 O O . ILE A 1 108 ? 6.959 3.330 -2.473 1.00 95.75 108 ILE A O 1
ATOM 919 N N . MET A 1 109 ? 9.175 3.607 -2.285 1.00 96.56 109 MET A N 1
ATOM 920 C CA . MET A 1 109 ? 9.212 3.391 -0.837 1.00 96.56 109 MET A CA 1
ATOM 921 C C . MET A 1 109 ? 8.224 4.295 -0.082 1.00 96.56 109 MET A C 1
ATOM 923 O O . MET A 1 109 ? 7.580 3.843 0.866 1.00 96.56 109 MET A O 1
ATOM 927 N N . VAL A 1 110 ? 8.082 5.553 -0.513 1.00 95.00 110 VAL A N 1
ATOM 928 C CA . VAL A 1 110 ? 7.184 6.532 0.115 1.00 95.00 110 VAL A CA 1
ATOM 929 C C . VAL A 1 110 ? 5.726 6.118 -0.076 1.00 95.00 110 VAL A C 1
ATOM 931 O O . VAL A 1 110 ? 4.964 6.124 0.891 1.00 95.00 110 VAL A O 1
ATOM 934 N N . SER A 1 111 ? 5.352 5.685 -1.283 1.00 95.94 111 SER A N 1
ATOM 935 C CA . SER A 1 111 ? 4.004 5.187 -1.583 1.00 95.94 111 SER A CA 1
ATOM 936 C C . SER A 1 111 ? 3.676 3.936 -0.766 1.00 95.94 111 SER A C 1
ATOM 938 O O . SER A 1 111 ? 2.631 3.877 -0.124 1.00 95.94 111 SER A O 1
ATOM 940 N N . VAL A 1 112 ? 4.599 2.970 -0.686 1.00 97.56 112 VAL A N 1
ATOM 941 C CA . VAL A 1 112 ? 4.388 1.742 0.104 1.00 97.56 112 VAL A CA 1
ATOM 942 C C . VAL A 1 112 ? 4.195 2.069 1.586 1.00 97.56 112 VAL A C 1
ATOM 944 O O . VAL A 1 112 ? 3.300 1.521 2.232 1.00 97.56 112 VAL A O 1
ATOM 947 N N . GLN A 1 113 ? 5.016 2.970 2.135 1.00 97.38 113 GLN A N 1
ATOM 948 C CA . GLN A 1 113 ? 4.895 3.397 3.528 1.00 97.38 113 GLN A CA 1
ATOM 949 C C . GLN A 1 113 ? 3.547 4.082 3.789 1.00 97.38 113 GLN A C 1
ATOM 951 O O . GLN A 1 113 ? 2.900 3.800 4.801 1.00 97.38 113 GLN A O 1
ATOM 956 N N . TRP A 1 114 ? 3.121 4.963 2.880 1.00 97.19 114 TRP A N 1
ATOM 957 C CA . TRP A 1 114 ? 1.837 5.656 2.956 1.00 97.19 114 TRP A CA 1
ATOM 958 C C . TRP A 1 114 ? 0.663 4.674 2.943 1.00 97.19 114 TRP A C 1
ATOM 960 O O . TRP A 1 114 ? -0.184 4.714 3.841 1.00 97.19 114 TRP A O 1
ATOM 970 N N . ASP A 1 115 ? 0.644 3.762 1.973 1.00 97.75 115 ASP A N 1
ATOM 971 C CA . ASP A 1 115 ? -0.452 2.818 1.759 1.00 97.75 115 ASP A CA 1
ATOM 972 C C . ASP A 1 115 ? -0.605 1.851 2.935 1.00 97.75 115 ASP A C 1
ATOM 974 O O . ASP A 1 115 ? -1.697 1.687 3.489 1.00 97.75 115 ASP A O 1
ATOM 978 N N . LEU A 1 116 ? 0.499 1.223 3.355 1.00 97.81 116 LEU A N 1
ATOM 979 C CA . LEU A 1 116 ? 0.489 0.257 4.454 1.00 97.81 116 LEU A CA 1
ATOM 980 C C . LEU A 1 116 ? 0.226 0.927 5.806 1.00 97.81 116 LEU A C 1
ATOM 982 O O . LEU A 1 116 ? -0.424 0.330 6.668 1.00 97.81 116 LEU A O 1
ATOM 986 N N . GLY A 1 117 ? 0.676 2.172 5.984 1.00 97.25 117 GLY A N 1
ATOM 987 C CA . GLY A 1 117 ? 0.389 2.958 7.181 1.00 97.25 117 GLY A CA 1
ATOM 988 C C . GLY A 1 117 ? -1.097 3.260 7.323 1.00 97.25 117 GLY A C 1
ATOM 989 O O . GLY A 1 117 ? -1.685 3.024 8.381 1.00 97.25 117 GLY A O 1
ATOM 990 N N . HIS A 1 118 ? -1.741 3.703 6.244 1.00 97.06 118 HIS A N 1
ATOM 991 C CA . HIS A 1 118 ? -3.180 3.957 6.252 1.00 97.06 118 HIS A CA 1
ATOM 992 C C . HIS A 1 118 ? -4.004 2.670 6.327 1.00 97.06 118 HIS A C 1
ATOM 994 O O . HIS A 1 118 ? -5.021 2.650 7.022 1.00 97.06 118 HIS A O 1
ATOM 1000 N N . TYR A 1 119 ? -3.543 1.570 5.724 1.00 97.25 119 TYR A N 1
ATOM 1001 C CA . TYR A 1 119 ? -4.130 0.246 5.947 1.00 97.25 119 TYR A CA 1
ATOM 1002 C C . TYR A 1 119 ? -4.086 -0.155 7.431 1.00 97.25 119 TYR A C 1
ATOM 1004 O O . TYR A 1 119 ? -5.100 -0.583 7.991 1.00 97.25 119 TYR A O 1
ATOM 1012 N N . TYR A 1 120 ? -2.940 0.031 8.098 1.00 96.38 120 TYR A N 1
ATOM 1013 C CA . TYR A 1 120 ? -2.791 -0.255 9.526 1.00 96.38 120 TYR A CA 1
ATOM 1014 C C . TYR A 1 120 ? -3.741 0.586 10.386 1.00 96.38 120 TYR A C 1
ATOM 1016 O O . TYR A 1 120 ? -4.421 0.044 11.262 1.00 96.38 120 TYR A O 1
ATOM 1024 N N . ILE A 1 121 ? -3.832 1.892 10.121 1.00 94.38 121 ILE A N 1
ATOM 1025 C CA . ILE A 1 121 ? -4.751 2.797 10.827 1.00 94.38 121 ILE A CA 1
ATOM 1026 C C . ILE A 1 121 ? -6.201 2.340 10.620 1.00 94.38 121 ILE A C 1
ATOM 1028 O O . ILE A 1 121 ? -6.925 2.126 11.594 1.00 94.38 121 ILE A O 1
ATOM 1032 N N . MET A 1 122 ? -6.607 2.111 9.369 1.00 94.19 122 MET A N 1
ATOM 1033 C CA . MET A 1 122 ? -7.949 1.645 9.008 1.00 94.19 122 MET A CA 1
ATOM 1034 C C . MET A 1 122 ? -8.327 0.366 9.767 1.00 94.19 122 MET A C 1
ATOM 1036 O O . MET A 1 122 ? -9.396 0.290 10.376 1.00 94.19 122 MET A O 1
ATOM 1040 N N . LYS A 1 123 ? -7.443 -0.640 9.785 1.00 93.75 123 LYS A N 1
ATOM 1041 C CA . LYS A 1 123 ? -7.690 -1.902 10.500 1.00 93.75 123 LYS A CA 1
ATOM 1042 C C . LYS A 1 123 ? -7.633 -1.748 12.023 1.00 93.75 123 LYS A C 1
ATOM 1044 O O . LYS A 1 123 ? -8.340 -2.473 12.721 1.00 93.75 123 LYS A O 1
ATOM 1049 N N . SER A 1 124 ? -6.871 -0.791 12.552 1.00 92.31 124 SER A N 1
ATOM 1050 C CA . SER A 1 124 ? -6.846 -0.480 13.993 1.00 92.31 124 SER A CA 1
ATOM 1051 C C . SER A 1 124 ? -8.178 0.101 14.485 1.00 92.31 124 SER A C 1
ATOM 1053 O O . SER A 1 124 ? -8.575 -0.119 15.629 1.00 92.31 124 SER A O 1
ATOM 1055 N N . PHE A 1 125 ? -8.942 0.742 13.597 1.00 91.44 125 PHE A N 1
ATOM 1056 C CA . PHE A 1 125 ? -10.306 1.215 13.843 1.00 91.44 125 PHE A CA 1
ATOM 1057 C C . PHE A 1 125 ? -11.396 0.191 13.459 1.00 91.44 125 PHE A C 1
ATOM 1059 O O . PHE A 1 125 ? -12.493 0.570 13.057 1.00 91.44 125 PHE A O 1
ATOM 1066 N N . TYR A 1 126 ? -11.143 -1.113 13.640 1.00 86.69 126 TYR A N 1
ATOM 1067 C CA . TYR A 1 126 ? -12.008 -2.232 13.205 1.00 86.69 126 TYR A CA 1
ATOM 1068 C C . TYR A 1 126 ? -13.494 -2.172 13.607 1.00 86.69 126 TYR A C 1
ATOM 1070 O O . TYR A 1 126 ? -14.320 -2.873 13.023 1.00 86.69 126 TYR A O 1
ATOM 1078 N N . ARG A 1 127 ? -13.848 -1.397 14.638 1.00 88.19 127 ARG A N 1
ATOM 1079 C CA . ARG A 1 127 ? -15.240 -1.230 15.092 1.00 88.19 127 ARG A CA 1
ATOM 1080 C C . ARG A 1 127 ? -16.056 -0.324 14.171 1.00 88.19 127 ARG A C 1
ATOM 1082 O O . ARG A 1 127 ? -17.282 -0.315 14.263 1.00 88.19 127 ARG A O 1
ATOM 1089 N N . HIS A 1 128 ? -15.384 0.415 13.294 1.00 88.62 128 HIS A N 1
ATOM 1090 C CA . HIS A 1 128 ? -15.976 1.392 12.394 1.00 88.62 128 HIS A CA 1
ATOM 1091 C C . HIS A 1 128 ? -16.004 0.863 10.966 1.00 88.62 128 HIS A C 1
ATOM 1093 O O . HIS A 1 128 ? -15.071 0.215 10.497 1.00 88.62 128 HIS A O 1
ATOM 1099 N N . LYS A 1 129 ? -17.091 1.157 10.253 1.00 87.44 129 LYS A N 1
ATOM 1100 C CA . LYS A 1 129 ? -17.222 0.839 8.829 1.00 87.44 129 LYS A CA 1
ATOM 1101 C C . LYS A 1 129 ? -16.550 1.935 8.008 1.00 87.44 129 LYS A C 1
ATOM 1103 O O . LYS A 1 129 ? -17.223 2.834 7.517 1.00 87.44 129 LYS A O 1
ATOM 1108 N N . LEU A 1 130 ? -15.226 1.874 7.935 1.00 89.62 130 LEU A N 1
ATOM 1109 C CA . LEU A 1 130 ? -14.418 2.823 7.174 1.00 89.62 130 LEU A CA 1
ATOM 1110 C C . LEU A 1 130 ? -14.427 2.499 5.671 1.00 89.62 130 LEU A C 1
ATOM 1112 O O . LEU A 1 130 ? -14.680 1.343 5.305 1.00 89.62 130 LEU A O 1
ATOM 1116 N N . PRO A 1 131 ? -14.142 3.494 4.807 1.00 89.00 131 PRO A N 1
ATOM 1117 C CA . PRO A 1 131 ? -13.832 3.253 3.401 1.00 89.00 131 PRO A CA 1
ATOM 1118 C C . PRO A 1 131 ? -12.732 2.198 3.254 1.00 89.00 131 PRO A C 1
ATOM 1120 O O . PRO A 1 131 ? -11.793 2.148 4.049 1.00 89.00 131 PRO A O 1
ATOM 1123 N N . LYS A 1 132 ? -12.859 1.333 2.246 1.00 91.44 132 LYS A N 1
ATOM 1124 C CA . LYS A 1 132 ? -12.018 0.134 2.095 1.00 91.44 132 LYS A CA 1
ATOM 1125 C C . LYS A 1 132 ? -10.831 0.313 1.158 1.00 91.44 132 LYS A C 1
ATOM 1127 O O . LYS A 1 132 ? -10.108 -0.646 0.921 1.00 91.44 132 LYS A O 1
ATOM 1132 N N . PHE A 1 133 ? -10.607 1.509 0.631 1.00 94.44 133 PHE A N 1
ATOM 1133 C CA . PHE A 1 133 ? -9.591 1.736 -0.392 1.00 94.44 133 PHE A CA 1
ATOM 1134 C C . PHE A 1 133 ? -8.200 1.199 -0.007 1.00 94.44 133 PHE A C 1
ATOM 1136 O O . PHE A 1 133 ? -7.601 0.438 -0.764 1.00 94.44 133 PHE A O 1
ATOM 1143 N N . PHE A 1 134 ? -7.720 1.476 1.209 1.00 96.06 134 PHE A N 1
ATOM 1144 C CA . PHE A 1 134 ? -6.427 0.956 1.671 1.00 96.06 134 PHE A CA 1
ATOM 1145 C C . PHE A 1 134 ? -6.416 -0.568 1.888 1.00 96.06 134 PHE A C 1
ATOM 1147 O O . PHE A 1 134 ? -5.357 -1.190 1.836 1.00 96.06 134 PHE A O 1
ATOM 1154 N N . GLU A 1 135 ? -7.578 -1.205 2.083 1.00 96.00 135 GLU A N 1
ATOM 1155 C CA . GLU A 1 135 ? -7.698 -2.670 2.036 1.00 96.00 135 GLU A CA 1
ATOM 1156 C C . GLU A 1 135 ? -7.459 -3.194 0.621 1.00 96.00 135 GLU A C 1
ATOM 1158 O O . GLU A 1 135 ? -6.790 -4.209 0.455 1.00 96.00 135 GLU A O 1
ATOM 1163 N N . TYR A 1 136 ? -7.957 -2.495 -0.400 1.00 95.88 136 TYR A N 1
ATOM 1164 C CA . TYR A 1 136 ? -7.744 -2.877 -1.796 1.00 95.88 136 TYR A CA 1
ATOM 1165 C C . TYR A 1 136 ? -6.260 -2.791 -2.167 1.00 95.88 136 TYR A C 1
ATOM 1167 O O . TYR A 1 136 ? -5.724 -3.747 -2.729 1.00 95.88 136 TYR A O 1
ATOM 1175 N N . LEU A 1 137 ? -5.567 -1.719 -1.762 1.00 97.50 137 LEU A N 1
ATOM 1176 C CA . LEU A 1 137 ? -4.114 -1.600 -1.948 1.00 97.50 137 LEU A CA 1
ATOM 1177 C C . LEU A 1 137 ? -3.359 -2.726 -1.246 1.00 97.50 137 LEU A C 1
ATOM 1179 O O . LEU A 1 137 ? -2.491 -3.360 -1.844 1.00 97.50 137 LEU A O 1
ATOM 1183 N N . PHE A 1 138 ? -3.733 -3.041 -0.004 1.00 97.88 138 PHE A N 1
ATOM 1184 C CA . PHE A 1 138 ? -3.138 -4.158 0.719 1.00 97.88 138 PHE A CA 1
ATOM 1185 C C . PHE A 1 138 ? -3.321 -5.492 -0.019 1.00 97.88 138 PHE A C 1
ATOM 1187 O O . PHE A 1 138 ? -2.360 -6.245 -0.146 1.00 97.88 138 PHE A O 1
ATOM 1194 N N . LEU A 1 139 ? -4.508 -5.775 -0.568 1.00 97.44 139 LEU A N 1
ATOM 1195 C CA . LEU A 1 139 ? -4.756 -6.985 -1.366 1.00 97.44 139 LEU A CA 1
ATOM 1196 C C . LEU A 1 139 ? -3.889 -7.041 -2.638 1.00 97.44 139 LEU A C 1
ATOM 1198 O O . LEU A 1 139 ? -3.438 -8.125 -3.028 1.00 97.44 139 LEU A O 1
ATOM 1202 N N . ILE A 1 140 ? -3.618 -5.895 -3.269 1.00 98.12 140 ILE A N 1
ATOM 1203 C CA . ILE A 1 140 ? -2.701 -5.788 -4.415 1.00 98.12 140 ILE A CA 1
ATOM 1204 C C . ILE A 1 140 ? -1.269 -6.125 -3.983 1.00 98.12 140 ILE A C 1
ATOM 1206 O O . ILE A 1 140 ? -0.644 -7.010 -4.579 1.00 98.12 140 ILE A O 1
ATOM 1210 N N . TYR A 1 141 ? -0.777 -5.511 -2.902 1.00 98.25 141 TYR A N 1
ATOM 1211 C CA . TYR A 1 141 ? 0.546 -5.819 -2.351 1.00 98.25 141 TYR A CA 1
ATOM 1212 C C . TYR A 1 141 ? 0.663 -7.289 -1.949 1.00 98.25 141 TYR A C 1
ATOM 1214 O O . TYR A 1 141 ? 1.641 -7.948 -2.293 1.00 98.25 141 TYR A O 1
ATOM 1222 N N . GLN A 1 142 ? -0.357 -7.841 -1.292 1.00 97.25 142 GLN A N 1
ATOM 1223 C CA . GLN A 1 142 ? -0.407 -9.239 -0.864 1.00 97.25 142 GLN A CA 1
ATOM 1224 C C . GLN A 1 142 ? -0.378 -10.214 -2.054 1.00 97.25 142 GLN A C 1
ATOM 1226 O O . GLN A 1 142 ? 0.159 -11.317 -1.945 1.00 97.25 142 GLN A O 1
ATOM 1231 N N . SER A 1 143 ? -0.888 -9.782 -3.211 1.00 97.31 143 SER A N 1
ATOM 1232 C CA . SER A 1 143 ? -0.775 -10.507 -4.483 1.00 97.31 143 SER A CA 1
ATOM 1233 C C . SER A 1 143 ? 0.621 -10.399 -5.113 1.00 97.31 143 SER A C 1
ATOM 1235 O O . SER A 1 143 ? 0.946 -11.170 -6.013 1.00 97.31 143 SER A O 1
ATOM 1237 N N . GLY A 1 144 ? 1.464 -9.487 -4.626 1.00 97.25 144 GLY A N 1
ATOM 1238 C CA . GLY A 1 144 ? 2.831 -9.252 -5.085 1.00 97.25 144 GLY A CA 1
ATOM 1239 C C . GLY A 1 144 ? 2.949 -8.242 -6.226 1.00 97.25 144 GLY A C 1
ATOM 1240 O O . GLY A 1 144 ? 3.944 -8.300 -6.947 1.00 97.25 144 GLY A O 1
ATOM 1241 N N . PHE A 1 145 ? 1.962 -7.362 -6.407 1.00 97.94 145 PHE A N 1
ATOM 1242 C CA . PHE A 1 145 ? 1.962 -6.288 -7.410 1.00 97.94 145 PHE A CA 1
ATOM 1243 C C . PHE A 1 145 ? 2.222 -4.918 -6.773 1.00 97.94 145 PHE A C 1
ATOM 1245 O O . PHE A 1 145 ? 2.083 -4.763 -5.556 1.00 97.94 145 PHE A O 1
ATOM 1252 N N . LEU A 1 146 ? 2.579 -3.930 -7.596 1.00 97.69 146 LEU A N 1
ATOM 1253 C CA . LEU A 1 146 ? 2.705 -2.527 -7.195 1.00 97.69 146 LEU A CA 1
ATOM 1254 C C . LEU A 1 146 ? 1.459 -1.743 -7.646 1.00 97.69 146 LEU A C 1
ATOM 1256 O O . LEU A 1 146 ? 1.280 -1.585 -8.855 1.00 97.69 146 LEU A O 1
ATOM 1260 N N . PRO A 1 147 ? 0.604 -1.230 -6.740 1.00 97.56 147 PRO A N 1
ATOM 1261 C CA . PRO A 1 147 ? -0.384 -0.225 -7.117 1.00 97.56 147 PRO A CA 1
ATOM 1262 C C . PRO A 1 147 ? 0.333 1.077 -7.486 1.00 97.56 147 PRO A C 1
ATOM 1264 O O . PRO A 1 147 ? 1.222 1.525 -6.767 1.00 97.56 147 PRO A O 1
ATOM 1267 N N . CYS A 1 148 ? -0.027 1.671 -8.620 1.00 96.31 148 CYS A N 1
ATOM 1268 C CA . CYS A 1 148 ? 0.710 2.807 -9.176 1.00 96.31 148 CYS A CA 1
ATOM 1269 C C . CYS A 1 148 ? -0.163 3.912 -9.767 1.00 96.31 148 CYS A C 1
ATOM 1271 O O . CYS A 1 148 ? 0.360 4.819 -10.402 1.00 96.31 148 CYS A O 1
ATOM 1273 N N . GLY A 1 149 ? -1.479 3.870 -9.583 1.00 95.44 149 GLY A N 1
ATOM 1274 C CA . GLY A 1 149 ? -2.356 4.922 -10.080 1.00 95.44 149 GLY A CA 1
ATOM 1275 C C . GLY A 1 149 ? -3.816 4.509 -10.121 1.00 95.44 149 GLY A C 1
ATOM 1276 O O . GLY A 1 149 ? -4.183 3.411 -9.702 1.00 95.44 149 GLY A O 1
ATOM 1277 N N . ILE A 1 150 ? -4.636 5.382 -10.695 1.00 93.38 150 ILE A N 1
ATOM 1278 C CA . ILE A 1 150 ? -6.037 5.111 -11.019 1.00 93.38 150 ILE A CA 1
ATOM 1279 C C . ILE A 1 150 ? -6.317 5.452 -12.478 1.00 93.38 150 ILE A C 1
ATOM 1281 O O . ILE A 1 150 ? -5.695 6.356 -13.035 1.00 93.38 150 ILE A O 1
ATOM 1285 N N . ASP A 1 151 ? -7.229 4.703 -13.090 1.00 86.00 151 ASP A N 1
ATOM 1286 C CA . ASP A 1 151 ? -7.645 4.926 -14.480 1.00 86.00 151 ASP A CA 1
ATOM 1287 C C . ASP A 1 151 ? -8.823 5.902 -14.602 1.00 86.00 151 ASP A C 1
ATOM 1289 O O . ASP A 1 151 ? -8.964 6.588 -15.610 1.00 86.00 151 ASP A O 1
ATOM 1293 N N . ASP A 1 152 ? -9.664 5.969 -13.567 1.00 72.75 152 ASP A N 1
ATOM 1294 C CA . ASP A 1 152 ? -10.899 6.749 -13.558 1.00 72.75 152 ASP A CA 1
ATOM 1295 C C . ASP A 1 152 ? -11.141 7.376 -12.175 1.00 72.75 152 ASP A C 1
ATOM 1297 O O . ASP A 1 152 ? -11.143 6.682 -11.157 1.00 72.75 152 ASP A O 1
ATOM 1301 N N . TYR A 1 153 ? -11.338 8.696 -12.152 1.00 65.38 153 TYR A N 1
ATOM 1302 C CA . TYR A 1 153 ? -11.609 9.488 -10.946 1.00 65.38 153 TYR A CA 1
ATOM 1303 C C . TYR A 1 153 ? -13.092 9.486 -10.558 1.00 65.38 153 TYR A C 1
ATOM 1305 O O . TYR A 1 153 ? -13.429 9.929 -9.460 1.00 65.38 153 TYR A O 1
ATOM 1313 N N . GLU A 1 154 ? -13.985 9.037 -11.445 1.00 64.88 154 GLU A N 1
ATOM 1314 C CA . GLU A 1 154 ? -15.432 9.148 -11.244 1.00 64.88 154 GLU A CA 1
ATOM 1315 C C . GLU A 1 154 ? -15.992 8.049 -10.325 1.00 64.88 154 GLU A C 1
ATOM 1317 O O . GLU A 1 154 ? -17.028 8.255 -9.688 1.00 64.88 154 GLU A O 1
ATOM 1322 N N . ASN A 1 155 ? -15.298 6.911 -10.179 1.00 67.94 155 ASN A N 1
ATOM 1323 C CA . ASN A 1 155 ? -15.712 5.815 -9.299 1.00 67.94 155 ASN A CA 1
ATOM 1324 C C . ASN A 1 155 ? -14.855 5.729 -8.025 1.00 67.94 155 ASN A C 1
ATOM 1326 O O . ASN A 1 155 ? -13.900 4.959 -7.933 1.00 67.94 155 ASN A O 1
ATOM 1330 N N . PHE A 1 156 ? -15.234 6.525 -7.026 1.00 69.44 156 PHE A N 1
ATOM 1331 C CA . PHE A 1 156 ? -14.515 6.641 -5.753 1.00 69.44 156 PHE A CA 1
ATOM 1332 C C . PHE A 1 156 ? -14.642 5.417 -4.829 1.00 69.44 156 PHE A C 1
ATOM 1334 O O . PHE A 1 156 ? -13.762 5.178 -3.999 1.00 69.44 156 PHE A O 1
ATOM 1341 N N . ASP A 1 157 ? -15.733 4.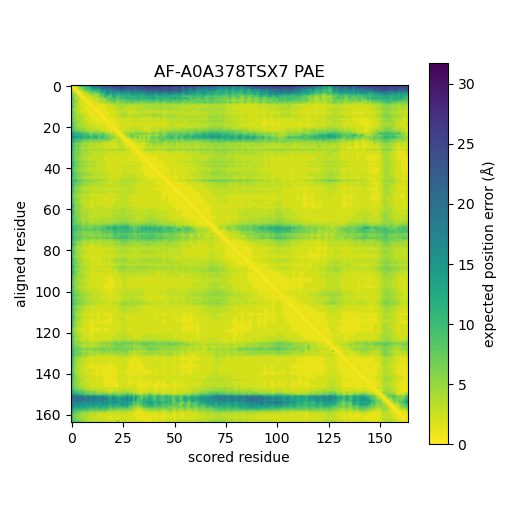656 -4.950 1.00 72.06 157 ASP A N 1
ATOM 1342 C CA . ASP A 1 157 ? -16.052 3.544 -4.043 1.00 72.06 157 ASP A CA 1
ATOM 1343 C C . ASP A 1 157 ? -15.383 2.223 -4.462 1.00 72.06 157 ASP A C 1
ATOM 1345 O O . ASP A 1 157 ? -15.081 1.370 -3.618 1.00 72.06 157 ASP A O 1
ATOM 1349 N N . ASP A 1 158 ? -15.144 2.052 -5.763 1.00 81.56 158 ASP A N 1
ATOM 1350 C CA . ASP A 1 158 ? -14.487 0.881 -6.342 1.00 81.56 158 ASP A CA 1
ATOM 1351 C C . ASP A 1 158 ? -13.669 1.301 -7.578 1.00 81.56 158 ASP A C 1
ATOM 1353 O O . ASP A 1 158 ? -14.122 1.111 -8.709 1.00 81.56 158 ASP A O 1
ATOM 1357 N N . PRO A 1 159 ? -12.495 1.933 -7.393 1.00 88.75 159 PRO A N 1
ATOM 1358 C CA . PRO A 1 159 ? -11.708 2.477 -8.498 1.00 88.75 159 PRO A CA 1
ATOM 1359 C C . PRO A 1 159 ? -11.018 1.383 -9.317 1.00 88.75 159 PRO A C 1
ATOM 1361 O O . PRO A 1 159 ? -10.602 0.357 -8.783 1.00 88.75 159 PRO A O 1
ATOM 1364 N N . ILE A 1 160 ? -10.797 1.638 -10.610 1.00 93.56 160 ILE A N 1
ATOM 1365 C CA . ILE A 1 160 ? -9.854 0.835 -11.400 1.00 93.56 160 ILE A CA 1
ATOM 1366 C C . ILE A 1 160 ? -8.438 1.260 -11.006 1.00 93.56 160 ILE A C 1
ATOM 1368 O O . ILE A 1 160 ? -7.996 2.360 -11.348 1.00 93.56 160 ILE A O 1
ATOM 1372 N N . ILE A 1 161 ? -7.723 0.385 -10.299 1.00 95.44 161 ILE A N 1
ATOM 1373 C CA . ILE A 1 161 ? -6.358 0.652 -9.832 1.00 95.44 161 ILE A CA 1
ATOM 1374 C C . ILE A 1 161 ? -5.353 0.169 -10.877 1.00 95.44 161 ILE A C 1
ATOM 1376 O O . ILE A 1 161 ? -5.391 -0.981 -11.323 1.00 95.44 161 ILE A O 1
ATOM 1380 N N . LEU A 1 162 ? -4.429 1.046 -11.259 1.00 96.12 162 LEU A N 1
ATOM 1381 C CA . LEU A 1 162 ? -3.308 0.682 -12.116 1.00 96.12 162 LEU A CA 1
ATOM 1382 C C . LEU A 1 162 ? -2.317 -0.142 -11.304 1.00 96.12 162 LEU A C 1
ATOM 1384 O O . LEU A 1 162 ? -1.910 0.277 -10.217 1.00 96.12 162 LEU A O 1
ATOM 1388 N N . ILE A 1 163 ? -1.918 -1.298 -11.827 1.00 96.81 163 ILE A N 1
ATOM 1389 C CA . ILE A 1 163 ? -0.929 -2.160 -11.185 1.00 96.81 163 ILE A CA 1
ATOM 1390 C C . ILE A 1 163 ? 0.204 -2.520 -12.140 1.00 96.81 163 ILE A C 1
ATOM 1392 O O . ILE A 1 163 ? -0.025 -2.746 -13.331 1.00 96.81 163 ILE A O 1
ATOM 1396 N N . TYR A 1 164 ? 1.412 -2.604 -11.592 1.00 95.56 164 TYR A N 1
ATOM 1397 C CA . TYR A 1 164 ? 2.613 -3.077 -12.278 1.00 95.56 164 TYR A CA 1
ATOM 1398 C C . TYR A 1 164 ? 3.078 -4.425 -11.733 1.00 95.56 164 TYR A C 1
ATOM 1400 O O . TYR A 1 164 ? 3.060 -4.616 -10.489 1.00 95.56 164 TYR A O 1
#

Sequence (164 aa):
MQNTKLCQNIFDDIQKIAFFKQCSTQKECLYKNIRYVDYDIMEKSINSLAWENYTLEQANQMSEYLFKKANQDFQCWNDYAETFRSQWATFEPIVYQAIKDKQLPIDIMVSVQWDLGHYYIMKSFYRHKLPKFFEYLFLIYQSGFLPCGIDDYENFDDPIILIY

Secondary structure (DSSP, 8-state):
-HHHHHHHHHHHHHHT--TTTTTT--PPPSS-SEEE--HHHHHHHHT-HHHHHHHHHHHHHHHHHHHHH-HHHHTTHHHHHHHHHHHHHHHHHHHHHHHHHTT--TTHHHHHHHHHHHHHHHHHTTTS----HHHHHHHHHHHT--EEEES-SS-SSS--EEE-

Radius of gyration: 15.48 Å; Cα contacts (8 Å, |Δi|>4): 193; chains: 1; bounding box: 35×28×44 Å

Solvent-accessible surface area (backbone atoms only — not comparable to full-atom values): 9132 Å² total; per-residue (Å²): 114,72,64,61,56,51,54,49,51,52,52,59,55,60,71,67,40,50,56,47,70,37,42,90,57,91,70,84,54,75,46,76,57,58,40,85,50,56,68,75,54,34,68,57,28,56,76,24,68,69,34,53,53,49,56,49,49,55,52,47,54,44,51,51,48,29,53,76,78,36,49,80,64,42,69,47,51,63,58,45,52,50,52,42,60,70,51,38,74,76,48,48,64,57,54,51,49,38,32,58,79,66,71,47,70,75,68,53,55,58,54,53,52,52,45,54,42,49,30,50,44,55,61,70,45,65,93,53,94,60,80,57,65,40,55,46,52,48,34,30,32,60,50,5,28,40,78,23,33,64,80,49,86,86,42,82,91,73,42,40,32,26,30,47